Protein AF-A0A238H4U7-F1 (afdb_monomer_lite)

Foldseek 3Di:
DDDPPDPPQDKDKDKDKAAPVVVVVVVVVCVVQAPPDFDFDQDPPDGTATWGFPDKDDWDADPGMTMIITIITGDDDD

InterPro domains:
  IPR010265 Bacteriophage lambda, Tail tip protein M [PF05939] (2-76)

Organism: NCBI:txid1503053

Structure (mmCIF, N/CA/C/O backbone):
data_AF-A0A238H4U7-F1
#
_entry.id   AF-A0A238H4U7-F1
#
loop_
_atom_site.group_PDB
_atom_site.id
_atom_site.type_symbol
_atom_site.label_atom_id
_atom_site.label_alt_id
_atom_site.label_comp_id
_atom_site.label_asym_id
_atom_site.label_entity_id
_atom_site.label_seq_id
_atom_site.pdbx_PDB_ins_code
_atom_site.Cartn_x
_atom_site.Cartn_y
_atom_site.Cartn_z
_atom_site.occupancy
_atom_site.B_iso_or_equiv
_atom_site.auth_seq_id
_atom_site.auth_comp_id
_atom_site.auth_asym_id
_atom_site.auth_atom_id
_atom_site.pdbx_PDB_model_num
ATOM 1 N N . MET A 1 1 ? 32.191 1.883 -20.812 1.00 48.53 1 MET A N 1
ATOM 2 C CA . MET A 1 1 ? 31.797 1.965 -19.392 1.00 48.53 1 MET A CA 1
ATOM 3 C C . MET A 1 1 ? 30.813 3.108 -19.267 1.00 48.53 1 MET A C 1
ATOM 5 O O . MET A 1 1 ? 31.243 4.249 -19.248 1.00 48.53 1 MET A O 1
ATOM 9 N N . ALA A 1 2 ? 29.521 2.803 -19.330 1.00 47.22 2 ALA A N 1
ATOM 10 C CA . ALA A 1 2 ? 28.429 3.732 -19.057 1.00 47.22 2 ALA A CA 1
ATOM 11 C C . ALA A 1 2 ? 27.137 2.906 -19.068 1.00 47.22 2 ALA A C 1
ATOM 13 O O . ALA A 1 2 ? 26.486 2.815 -20.096 1.00 47.22 2 ALA A O 1
ATOM 14 N N . ASP A 1 3 ? 26.830 2.234 -17.964 1.00 48.66 3 ASP A N 1
ATOM 15 C CA . ASP A 1 3 ? 25.459 1.794 -17.695 1.00 48.66 3 ASP A CA 1
ATOM 16 C C . ASP A 1 3 ? 25.276 1.818 -16.178 1.00 48.66 3 ASP A C 1
ATOM 18 O O . ASP A 1 3 ? 25.478 0.849 -15.455 1.00 48.66 3 ASP A O 1
ATOM 22 N N . GLY A 1 4 ? 25.142 3.038 -15.676 1.00 46.19 4 GLY A N 1
ATOM 23 C CA . GLY A 1 4 ? 25.061 3.351 -14.255 1.00 46.19 4 GLY A CA 1
ATOM 24 C C . GLY A 1 4 ? 24.090 4.499 -14.045 1.00 46.19 4 GLY A C 1
ATOM 25 O O . GLY A 1 4 ? 24.385 5.422 -13.296 1.00 46.19 4 GLY A O 1
ATOM 26 N N . ILE A 1 5 ? 22.978 4.486 -14.781 1.00 45.38 5 ILE A N 1
ATOM 27 C CA . ILE A 1 5 ? 21.879 5.430 -14.609 1.00 45.38 5 ILE A CA 1
ATOM 28 C C . ILE A 1 5 ? 20.690 4.622 -14.093 1.00 45.38 5 ILE A C 1
ATOM 30 O O . ILE A 1 5 ? 19.982 3.955 -14.833 1.00 45.38 5 ILE A O 1
ATOM 34 N N . ASN A 1 6 ? 20.550 4.666 -12.770 1.00 45.28 6 ASN A N 1
ATOM 35 C CA . ASN A 1 6 ? 19.305 4.502 -12.037 1.00 45.28 6 ASN A CA 1
ATOM 36 C C . ASN A 1 6 ? 18.504 3.220 -12.290 1.00 45.28 6 ASN A C 1
ATOM 38 O O . ASN A 1 6 ? 17.409 3.246 -12.839 1.00 45.28 6 ASN A O 1
ATOM 42 N N . ASN A 1 7 ? 18.926 2.134 -11.639 1.00 46.66 7 ASN A N 1
ATOM 43 C CA . ASN A 1 7 ? 17.940 1.261 -10.996 1.00 46.66 7 ASN A CA 1
ATOM 44 C C . ASN A 1 7 ? 17.363 1.987 -9.755 1.00 46.66 7 ASN A C 1
ATOM 46 O O . ASN A 1 7 ? 17.491 1.510 -8.626 1.00 46.66 7 ASN A O 1
ATOM 50 N N . GLU A 1 8 ? 16.804 3.188 -9.938 1.00 55.81 8 GLU A N 1
ATOM 51 C CA . GLU A 1 8 ? 16.006 3.850 -8.908 1.00 55.81 8 GLU A CA 1
ATOM 52 C C . GLU A 1 8 ? 14.659 3.128 -8.881 1.00 55.81 8 GLU A C 1
ATOM 54 O O . GLU A 1 8 ? 13.754 3.402 -9.659 1.00 55.81 8 GLU A O 1
ATOM 59 N N . SER A 1 9 ? 14.540 2.122 -8.016 1.00 64.44 9 SER A N 1
ATOM 60 C CA . SER A 1 9 ? 13.223 1.646 -7.609 1.00 64.44 9 SER A CA 1
ATOM 61 C C . SER A 1 9 ? 12.534 2.789 -6.872 1.00 64.44 9 SER A C 1
ATOM 63 O O . SER A 1 9 ? 12.829 3.031 -5.700 1.00 64.44 9 SER A O 1
ATOM 65 N N . ASP A 1 10 ? 11.634 3.502 -7.547 1.00 73.75 10 ASP A N 1
ATOM 66 C CA . ASP A 1 10 ? 10.872 4.572 -6.915 1.00 73.75 10 ASP A CA 1
ATOM 67 C C . ASP A 1 10 ? 10.027 4.020 -5.763 1.00 73.75 10 ASP A C 1
ATOM 69 O O . ASP A 1 10 ? 9.215 3.101 -5.926 1.00 73.75 10 ASP A O 1
ATOM 73 N N . ALA A 1 11 ? 10.219 4.595 -4.576 1.00 79.00 11 ALA A N 1
ATOM 74 C CA . ALA A 1 11 ? 9.496 4.226 -3.370 1.00 79.00 11 ALA A CA 1
ATOM 75 C C . ALA A 1 11 ? 8.460 5.301 -3.019 1.00 79.00 11 ALA A C 1
ATOM 77 O O . ALA A 1 11 ? 8.783 6.382 -2.529 1.00 79.00 11 ALA A O 1
ATOM 78 N N . PHE A 1 12 ? 7.182 4.977 -3.198 1.00 85.25 12 PHE A N 1
ATOM 79 C CA . PHE A 1 12 ? 6.067 5.852 -2.861 1.00 85.25 12 PHE A CA 1
ATOM 80 C C . PHE A 1 12 ? 5.523 5.526 -1.472 1.00 85.25 12 PHE A C 1
ATOM 82 O O . PHE A 1 12 ? 5.000 4.437 -1.221 1.00 85.25 12 PHE A O 1
ATOM 89 N N . GLN A 1 13 ? 5.598 6.494 -0.557 1.00 86.56 13 GLN A N 1
ATOM 90 C CA . GLN A 1 13 ? 4.970 6.387 0.758 1.00 86.56 13 GLN A CA 1
ATOM 91 C C . GLN A 1 13 ? 3.533 6.919 0.714 1.00 86.56 13 GLN A C 1
ATOM 93 O O . GLN A 1 13 ? 3.289 8.125 0.751 1.00 86.56 13 GLN A O 1
ATOM 98 N N . LEU A 1 14 ? 2.564 6.009 0.695 1.00 86.12 14 LEU A N 1
ATOM 99 C CA . LEU A 1 14 ? 1.141 6.327 0.676 1.00 86.12 14 LEU A CA 1
ATOM 100 C C . LEU A 1 14 ? 0.568 6.300 2.087 1.00 86.12 14 LEU A C 1
ATOM 102 O O . LEU A 1 14 ? 0.793 5.360 2.846 1.00 86.12 14 LEU A O 1
ATOM 106 N N . SER A 1 15 ? -0.211 7.321 2.435 1.00 88.12 15 SER A N 1
ATOM 107 C CA . SER A 1 15 ? -0.910 7.405 3.718 1.00 88.12 15 SER A CA 1
ATOM 108 C C . SER A 1 15 ? -2.411 7.468 3.485 1.00 88.12 15 SER A C 1
ATOM 110 O O . SER A 1 15 ? -2.935 8.479 3.028 1.00 88.12 15 SER A O 1
ATOM 112 N N . PHE A 1 16 ? -3.112 6.397 3.838 1.00 88.25 16 PHE A N 1
ATOM 113 C CA . PHE A 1 16 ? -4.562 6.311 3.735 1.00 88.25 16 PHE A CA 1
ATOM 114 C C . PHE A 1 16 ? -5.177 6.658 5.085 1.00 88.25 16 PHE A C 1
ATOM 116 O O . PHE A 1 16 ? -4.793 6.084 6.105 1.00 88.25 16 PHE A O 1
ATOM 123 N N . ARG A 1 17 ? -6.133 7.590 5.102 1.00 90.12 17 ARG A N 1
ATOM 124 C CA . ARG A 1 17 ? -6.855 8.012 6.310 1.00 90.12 17 ARG A CA 1
ATOM 125 C C . ARG A 1 17 ? -8.352 7.918 6.061 1.00 90.12 17 ARG A C 1
ATOM 127 O O . ARG A 1 17 ? -8.831 8.448 5.065 1.00 90.12 17 ARG A O 1
ATOM 134 N N . GLY A 1 18 ? -9.093 7.251 6.940 1.00 89.12 18 GLY A N 1
ATOM 135 C CA . GLY A 1 18 ? -10.524 7.047 6.735 1.00 89.12 18 GLY A CA 1
ATOM 136 C C . GLY A 1 18 ? -11.227 6.311 7.869 1.00 89.12 18 GLY A C 1
ATOM 137 O O . GLY A 1 18 ? -10.707 6.186 8.977 1.00 89.12 18 GLY A O 1
ATOM 138 N N . ARG A 1 19 ? -12.440 5.831 7.584 1.00 89.88 19 ARG A N 1
ATOM 139 C CA . ARG A 1 19 ? -13.234 5.016 8.517 1.00 89.88 19 ARG A CA 1
ATOM 140 C C . ARG A 1 19 ? -12.587 3.645 8.740 1.00 89.88 19 ARG A C 1
ATOM 142 O O . ARG A 1 19 ? -11.823 3.170 7.898 1.00 89.88 19 ARG A O 1
ATOM 149 N N . ALA A 1 20 ? -12.947 2.997 9.850 1.00 86.62 20 ALA A N 1
ATOM 150 C CA . ALA A 1 20 ? -12.449 1.671 10.222 1.00 86.62 20 ALA A CA 1
ATOM 151 C C . ALA A 1 20 ? -12.604 0.649 9.089 1.00 86.62 20 ALA A C 1
ATOM 153 O O . ALA A 1 20 ? -11.659 -0.067 8.779 1.00 86.62 20 ALA A O 1
ATOM 154 N N . GLU A 1 21 ? -13.769 0.627 8.440 1.00 89.56 21 GLU A N 1
ATOM 155 C CA . GLU A 1 21 ? -14.112 -0.322 7.374 1.00 89.56 21 GLU A CA 1
ATOM 156 C C . GLU A 1 21 ? -13.190 -0.178 6.157 1.00 89.56 21 GLU A C 1
ATOM 158 O O . GLU A 1 21 ? -12.611 -1.155 5.686 1.00 89.56 21 GLU A O 1
ATOM 163 N N . VAL A 1 22 ? -12.980 1.062 5.703 1.00 89.62 22 VAL A N 1
ATOM 164 C CA . VAL A 1 22 ? -12.108 1.374 4.562 1.00 89.62 22 VAL A CA 1
ATOM 165 C C . VAL A 1 22 ? -10.667 0.983 4.875 1.00 89.62 22 VAL A 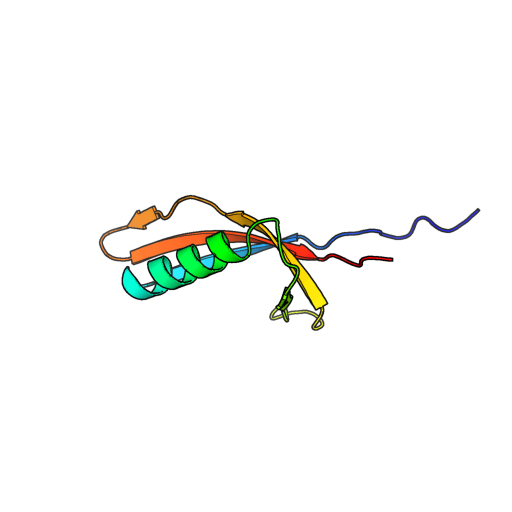C 1
ATOM 167 O O . VAL A 1 22 ? -10.006 0.321 4.079 1.00 89.62 22 VAL A O 1
ATOM 170 N N . ILE A 1 23 ? -10.174 1.341 6.060 1.00 90.81 23 ILE A N 1
ATOM 171 C CA . ILE A 1 23 ? -8.791 1.053 6.450 1.00 90.81 23 ILE A CA 1
ATOM 172 C C . ILE A 1 23 ? -8.583 -0.440 6.711 1.00 90.81 23 ILE A C 1
ATOM 174 O O . ILE A 1 23 ? -7.520 -0.970 6.393 1.00 90.81 23 ILE A O 1
ATOM 178 N N . ALA A 1 24 ? -9.590 -1.146 7.228 1.00 88.19 24 ALA A N 1
ATOM 179 C CA . ALA A 1 24 ? -9.562 -2.596 7.365 1.00 88.19 24 ALA A CA 1
ATOM 180 C C . ALA A 1 24 ? -9.494 -3.289 5.996 1.00 88.19 24 ALA A C 1
ATOM 182 O O . ALA A 1 24 ? -8.679 -4.199 5.834 1.00 88.19 24 ALA A O 1
ATOM 183 N N . ALA A 1 25 ? -10.270 -2.824 5.009 1.00 90.19 25 ALA A N 1
ATOM 184 C CA . ALA A 1 25 ? -10.223 -3.325 3.636 1.00 90.19 25 ALA A CA 1
ATOM 185 C C . ALA A 1 25 ? -8.863 -3.053 2.972 1.00 90.19 25 ALA A C 1
ATOM 187 O O . ALA A 1 25 ? -8.255 -3.973 2.425 1.00 90.19 25 ALA A O 1
ATOM 188 N N . ILE A 1 26 ? -8.328 -1.831 3.105 1.00 88.56 26 ILE A N 1
ATOM 189 C CA . ILE A 1 26 ? -6.987 -1.476 2.610 1.00 88.56 26 ILE A CA 1
ATOM 190 C C . ILE A 1 26 ? -5.929 -2.347 3.286 1.00 88.56 26 ILE A C 1
ATOM 192 O O . ILE A 1 26 ? -5.089 -2.927 2.611 1.00 88.56 26 ILE A O 1
ATOM 196 N N . ARG A 1 27 ? -5.980 -2.520 4.609 1.00 86.56 27 ARG A N 1
ATOM 197 C CA . ARG A 1 27 ? -5.045 -3.391 5.333 1.00 86.56 27 ARG A CA 1
ATOM 198 C C . ARG A 1 27 ? -5.136 -4.842 4.863 1.00 86.56 27 ARG A C 1
ATOM 200 O O . ARG A 1 27 ? -4.104 -5.496 4.757 1.00 86.56 27 ARG A O 1
ATOM 207 N N . ALA A 1 28 ? -6.336 -5.359 4.608 1.00 88.62 28 ALA A N 1
ATOM 208 C CA . ALA A 1 28 ? -6.525 -6.711 4.090 1.00 88.62 28 ALA A CA 1
ATOM 209 C C . ALA A 1 28 ? -5.941 -6.858 2.677 1.00 88.62 28 ALA A C 1
ATOM 211 O O . ALA A 1 28 ? -5.247 -7.838 2.408 1.00 88.62 28 ALA A O 1
ATOM 212 N N . PHE A 1 29 ? -6.148 -5.858 1.814 1.00 86.69 29 PHE A N 1
ATOM 213 C CA . PHE A 1 29 ? -5.526 -5.781 0.494 1.00 86.69 29 PHE A CA 1
ATOM 214 C C . PHE A 1 29 ? -3.998 -5.757 0.608 1.00 86.69 29 PHE A C 1
ATOM 216 O O . PHE A 1 29 ? -3.326 -6.639 0.084 1.00 86.69 29 PHE A O 1
ATOM 223 N N . LEU A 1 30 ? -3.447 -4.827 1.390 1.00 85.75 30 LEU A N 1
ATOM 224 C CA . LEU A 1 30 ? -2.010 -4.724 1.624 1.00 85.75 30 LEU A CA 1
ATOM 225 C C . LEU A 1 30 ? -1.443 -6.025 2.185 1.00 85.75 30 LEU A C 1
ATOM 227 O O . LEU A 1 30 ? -0.441 -6.492 1.680 1.00 85.75 30 LEU A O 1
ATOM 231 N N . ARG A 1 31 ? -2.097 -6.679 3.151 1.00 84.88 31 ARG A N 1
ATOM 232 C CA . ARG A 1 31 ? -1.658 -7.980 3.688 1.00 84.88 31 ARG A CA 1
ATOM 233 C C . ARG A 1 31 ? -1.669 -9.084 2.625 1.00 84.88 31 ARG A C 1
ATOM 235 O O . ARG A 1 31 ? -0.777 -9.921 2.624 1.00 84.88 31 ARG A O 1
ATOM 242 N N . ARG A 1 32 ? -2.673 -9.109 1.743 1.00 83.75 32 ARG A N 1
ATOM 243 C CA . ARG A 1 32 ? -2.787 -10.104 0.664 1.00 83.75 32 ARG A CA 1
ATOM 244 C C . ARG A 1 32 ? -1.730 -9.902 -0.426 1.00 83.75 32 ARG A C 1
ATOM 246 O O . ARG A 1 32 ? -1.324 -10.872 -1.056 1.00 83.75 32 ARG A O 1
ATOM 253 N N . HIS A 1 33 ? -1.314 -8.658 -0.649 1.00 78.62 33 HIS A N 1
ATOM 254 C CA . HIS A 1 33 ? -0.346 -8.277 -1.680 1.00 78.62 33 HIS A CA 1
ATOM 255 C C . HIS A 1 33 ? 1.081 -8.065 -1.138 1.00 78.62 33 HIS A C 1
ATOM 257 O O . HIS A 1 33 ? 2.025 -8.040 -1.925 1.00 78.62 33 HIS A O 1
ATOM 263 N N . ALA A 1 34 ? 1.259 -7.947 0.183 1.00 68.50 34 ALA A N 1
ATOM 264 C CA . ALA A 1 34 ? 2.539 -7.658 0.818 1.00 68.50 34 ALA A CA 1
ATOM 265 C C . ALA A 1 34 ? 3.543 -8.783 0.564 1.00 68.50 34 ALA A C 1
ATOM 267 O O . ALA A 1 34 ? 3.408 -9.883 1.095 1.00 68.50 34 ALA A O 1
ATOM 268 N N . GLY A 1 35 ? 4.556 -8.480 -0.246 1.00 58.78 35 GLY A N 1
ATOM 269 C CA . GLY A 1 35 ? 5.710 -9.344 -0.487 1.00 58.78 35 GLY A CA 1
ATOM 270 C C . GLY A 1 35 ? 5.534 -10.479 -1.499 1.00 58.78 35 GLY A C 1
ATOM 271 O O . GLY A 1 35 ? 6.502 -11.196 -1.718 1.00 58.78 35 GLY A O 1
ATOM 272 N N . VAL A 1 36 ? 4.360 -10.659 -2.123 1.00 59.94 36 VAL A N 1
ATOM 273 C CA . VAL A 1 36 ? 4.125 -11.833 -3.000 1.00 59.94 36 VAL A CA 1
ATOM 274 C C . VAL A 1 36 ? 3.675 -11.475 -4.416 1.00 59.94 36 VAL A C 1
ATOM 276 O O . VAL A 1 36 ? 3.874 -12.267 -5.332 1.00 59.94 36 VAL A O 1
ATOM 279 N N . ARG A 1 37 ? 3.054 -10.307 -4.636 1.00 74.00 37 ARG A N 1
ATOM 280 C CA . ARG A 1 37 ? 2.533 -9.940 -5.964 1.00 74.00 37 ARG A CA 1
ATOM 281 C C . ARG A 1 37 ? 2.783 -8.473 -6.274 1.00 74.00 37 ARG A C 1
ATOM 283 O O . ARG A 1 37 ? 2.249 -7.602 -5.588 1.00 74.00 37 ARG A O 1
ATOM 290 N N . ALA A 1 38 ? 3.538 -8.229 -7.342 1.00 83.06 38 ALA A N 1
ATOM 291 C CA . ALA A 1 38 ? 3.527 -6.938 -8.009 1.00 83.06 38 ALA A CA 1
ATOM 292 C C . ALA A 1 38 ? 2.122 -6.679 -8.569 1.00 83.06 38 ALA A C 1
ATOM 294 O O . ALA A 1 38 ? 1.450 -7.598 -9.046 1.00 83.06 38 ALA A O 1
ATOM 295 N N . PHE A 1 39 ? 1.656 -5.444 -8.457 1.00 83.88 39 PHE A N 1
ATOM 296 C CA . PHE A 1 39 ? 0.380 -4.999 -8.991 1.00 83.88 39 PHE A CA 1
ATOM 297 C C . PHE A 1 39 ? 0.600 -3.760 -9.852 1.00 83.88 39 PHE A C 1
ATOM 299 O O . PHE A 1 39 ? 1.453 -2.928 -9.543 1.00 83.88 39 PHE A O 1
ATOM 306 N N . ASN A 1 40 ? -0.169 -3.640 -10.935 1.00 85.38 40 ASN A N 1
ATOM 307 C CA . ASN A 1 40 ? -0.169 -2.420 -11.726 1.00 85.38 40 ASN A CA 1
ATOM 308 C C . ASN A 1 40 ? -0.796 -1.300 -10.902 1.00 85.38 40 ASN A C 1
ATOM 310 O O . ASN A 1 40 ? -1.960 -1.378 -10.504 1.00 85.38 40 ASN A O 1
ATOM 314 N N . TRP A 1 41 ? -0.005 -0.275 -10.633 1.00 86.19 41 TRP A N 1
ATOM 315 C CA . TRP A 1 41 ? -0.439 0.913 -9.925 1.00 86.19 41 TRP A CA 1
ATOM 316 C C . TRP A 1 41 ? 0.047 2.141 -10.674 1.00 86.19 41 TRP A C 1
ATOM 318 O O . TRP A 1 41 ? 1.128 2.138 -11.257 1.00 86.19 41 TRP A O 1
ATOM 328 N N . THR A 1 42 ? -0.782 3.176 -10.674 1.00 84.31 42 THR A N 1
ATOM 329 C CA . THR A 1 42 ? -0.465 4.449 -11.308 1.00 84.31 42 THR A CA 1
ATOM 330 C C . THR A 1 42 ? -0.304 5.484 -10.203 1.00 84.31 42 THR A C 1
ATOM 332 O O . THR A 1 42 ? -1.295 5.799 -9.532 1.00 84.31 42 THR A O 1
ATOM 335 N N . PRO A 1 43 ? 0.912 5.997 -9.963 1.00 80.75 43 PRO A N 1
ATOM 336 C CA . PRO A 1 43 ? 1.102 7.113 -9.057 1.00 80.75 43 PRO A CA 1
ATOM 337 C C . PRO A 1 43 ? 0.375 8.355 -9.594 1.00 80.75 43 PRO A C 1
ATOM 339 O O . PRO A 1 43 ? 0.278 8.548 -10.804 1.00 80.75 43 PRO A O 1
ATOM 342 N N . PRO A 1 44 ? -0.105 9.248 -8.715 1.00 76.19 44 PRO A N 1
ATOM 343 C CA . PRO A 1 44 ? -0.832 10.449 -9.133 1.00 76.19 44 PRO A CA 1
ATOM 344 C C . PRO A 1 44 ? 0.024 11.454 -9.925 1.00 76.19 44 PRO A C 1
ATOM 346 O O . PRO A 1 44 ? -0.529 12.352 -10.550 1.00 76.19 44 PRO A O 1
ATOM 349 N N . LEU A 1 45 ? 1.354 11.326 -9.878 1.00 75.69 45 LEU A N 1
ATOM 350 C CA . LEU A 1 45 ? 2.320 12.222 -10.525 1.00 75.69 45 LEU A CA 1
ATOM 351 C C . LEU A 1 45 ? 3.279 11.481 -11.474 1.00 75.69 45 LEU A C 1
ATOM 353 O O . LEU A 1 45 ? 4.329 12.018 -11.806 1.00 75.69 45 LEU A O 1
ATOM 357 N N . GLY A 1 46 ? 2.964 10.249 -11.879 1.00 72.19 46 GLY A N 1
ATOM 358 C CA . GLY A 1 46 ? 3.869 9.454 -12.711 1.00 72.19 46 GLY A CA 1
ATOM 359 C C . GLY A 1 46 ? 3.146 8.470 -13.619 1.00 72.19 46 GLY A C 1
ATOM 360 O O . GLY A 1 46 ? 1.929 8.528 -13.792 1.00 72.19 46 GLY A O 1
ATOM 361 N N . GLU A 1 47 ? 3.916 7.566 -14.211 1.00 79.00 47 GLU A N 1
ATOM 362 C CA . GLU A 1 47 ? 3.421 6.611 -15.198 1.00 79.00 47 GLU A CA 1
ATOM 363 C C . GLU A 1 47 ? 2.923 5.303 -14.561 1.00 79.00 47 GLU A C 1
ATOM 365 O O . GLU A 1 47 ? 3.429 4.883 -13.516 1.00 79.00 47 GLU A O 1
ATOM 370 N N . PRO A 1 48 ? 1.929 4.632 -15.173 1.00 82.62 48 PRO A N 1
ATOM 371 C CA . PRO A 1 48 ? 1.476 3.320 -14.724 1.00 82.62 48 PRO A CA 1
ATOM 372 C C . PRO A 1 48 ? 2.622 2.303 -14.766 1.00 82.62 48 PRO A C 1
ATOM 374 O O . PRO A 1 48 ? 3.232 2.083 -15.809 1.00 82.62 48 PRO A O 1
ATOM 377 N N . GLY A 1 49 ? 2.868 1.628 -13.645 1.00 84.81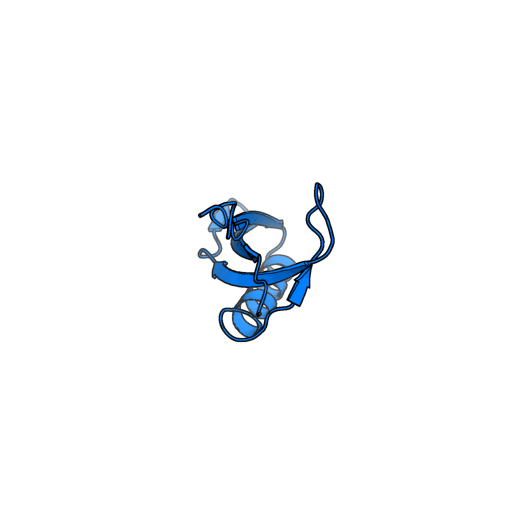 49 GLY A N 1
ATOM 378 C CA . GLY A 1 49 ? 3.975 0.684 -13.503 1.00 84.81 49 GLY A CA 1
ATOM 379 C C . GLY A 1 49 ? 3.627 -0.512 -12.626 1.00 84.81 49 GLY A C 1
ATOM 380 O O . GLY A 1 49 ? 2.538 -0.593 -12.056 1.00 84.81 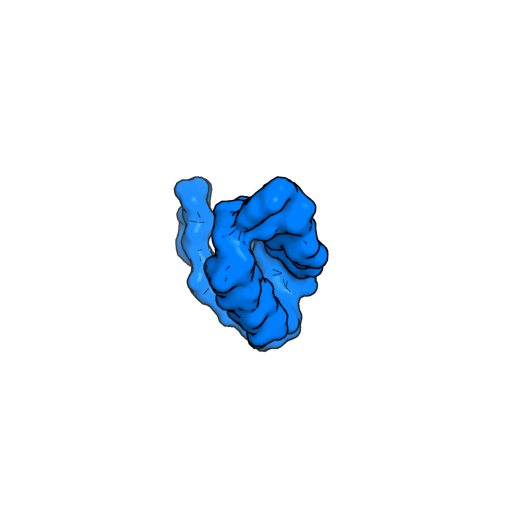49 GLY A O 1
ATOM 381 N N . LEU A 1 50 ? 4.556 -1.464 -12.527 1.00 86.56 50 LEU A N 1
ATOM 382 C CA . LEU A 1 50 ? 4.467 -2.565 -11.573 1.00 86.56 50 LEU A CA 1
ATOM 383 C C . LEU A 1 50 ? 5.039 -2.121 -10.229 1.00 86.56 50 LEU A C 1
ATOM 385 O O . LEU A 1 50 ? 6.208 -1.756 -10.122 1.00 86.56 50 LEU A O 1
ATOM 389 N N . TYR A 1 51 ? 4.211 -2.192 -9.193 1.00 86.06 51 TYR A N 1
ATOM 390 C CA . TYR A 1 51 ? 4.585 -1.825 -7.834 1.00 86.06 51 TYR A CA 1
ATOM 391 C C . TYR A 1 51 ? 4.389 -3.001 -6.892 1.00 86.06 51 TYR A C 1
ATOM 393 O O . TYR A 1 51 ? 3.435 -3.772 -7.008 1.00 86.06 51 TYR A O 1
ATOM 401 N N . VAL A 1 52 ? 5.291 -3.133 -5.926 1.00 85.81 52 VAL A N 1
ATOM 402 C CA . VAL A 1 52 ? 5.192 -4.111 -4.844 1.00 85.81 52 VAL A CA 1
ATOM 403 C C . VAL A 1 52 ? 5.016 -3.384 -3.524 1.00 85.81 52 VAL A C 1
ATOM 405 O O . VAL A 1 52 ? 5.701 -2.411 -3.221 1.00 85.81 52 VAL A O 1
ATOM 408 N N . CYS A 1 53 ? 4.109 -3.878 -2.688 1.00 86.75 53 CYS A N 1
ATOM 409 C CA . CYS A 1 53 ? 4.023 -3.415 -1.311 1.00 86.75 53 CYS A CA 1
ATOM 410 C C . CYS A 1 53 ? 5.015 -4.225 -0.470 1.00 86.75 53 CYS A C 1
ATOM 412 O O . CYS A 1 53 ? 4.721 -5.365 -0.108 1.00 86.75 53 CYS A O 1
ATOM 414 N N . LYS A 1 54 ? 6.182 -3.663 -0.138 1.00 78.69 54 LYS A N 1
ATOM 415 C CA . LYS A 1 54 ? 7.125 -4.336 0.776 1.00 78.69 54 LYS A CA 1
ATOM 416 C C . LYS A 1 54 ? 6.758 -4.159 2.234 1.00 78.69 54 LYS A C 1
ATOM 418 O O . LYS A 1 54 ? 6.906 -5.085 3.029 1.00 78.69 54 LYS A O 1
ATOM 423 N N . LYS A 1 55 ? 6.304 -2.962 2.603 1.00 83.31 55 LYS A N 1
ATOM 424 C CA . LYS A 1 55 ? 6.087 -2.610 4.002 1.00 83.31 55 LYS A CA 1
ATOM 425 C C . LYS A 1 55 ? 4.840 -1.766 4.162 1.00 83.31 55 LYS A C 1
ATOM 427 O O . LYS A 1 55 ? 4.595 -0.836 3.405 1.00 83.31 55 LYS A O 1
ATOM 432 N N . PHE A 1 56 ? 4.073 -2.077 5.196 1.00 86.88 56 PHE A N 1
ATOM 433 C CA . PHE A 1 56 ? 2.999 -1.224 5.670 1.00 86.88 56 PHE A CA 1
ATOM 434 C C . PHE A 1 56 ? 3.086 -1.084 7.189 1.00 86.88 56 PHE A C 1
ATOM 436 O O . PHE A 1 56 ? 3.464 -2.012 7.908 1.00 86.88 56 PHE A O 1
ATOM 443 N N . SER A 1 57 ? 2.773 0.110 7.669 1.00 84.81 57 SER A N 1
ATOM 444 C CA . SER A 1 57 ? 2.743 0.475 9.078 1.00 84.81 57 SER A CA 1
ATOM 445 C C . SER A 1 57 ? 1.452 0.000 9.739 1.00 84.81 57 SER A C 1
ATOM 447 O O . SER A 1 57 ? 0.458 -0.329 9.088 1.00 84.81 57 SER A O 1
ATOM 449 N N . ARG A 1 58 ? 1.455 -0.028 11.074 1.00 81.50 58 ARG A N 1
ATOM 450 C CA . ARG A 1 58 ? 0.252 -0.330 11.857 1.00 81.50 58 ARG A CA 1
ATOM 451 C C . ARG A 1 58 ? -0.810 0.747 11.640 1.00 81.50 58 ARG A C 1
ATOM 453 O O . ARG A 1 58 ? -0.497 1.897 11.345 1.00 81.50 58 ARG A O 1
ATOM 460 N N . VAL A 1 59 ? -2.068 0.348 11.801 1.00 83.69 59 VAL A N 1
ATOM 461 C CA . VAL A 1 59 ? -3.194 1.278 11.743 1.00 83.69 59 VAL A CA 1
ATOM 462 C C . VAL A 1 59 ? -3.186 2.133 13.008 1.00 83.69 59 VAL A C 1
ATOM 464 O O . VAL A 1 59 ? -3.278 1.592 14.108 1.00 83.69 59 VAL A O 1
ATOM 467 N N . PHE A 1 60 ? -3.100 3.448 12.851 1.00 83.56 60 PHE A N 1
ATOM 468 C CA . PHE A 1 60 ? -3.244 4.415 13.935 1.00 83.56 60 PHE A CA 1
ATOM 469 C C . PHE A 1 60 ? -4.685 4.903 14.007 1.00 83.56 60 PHE A C 1
ATOM 471 O O . PHE A 1 60 ? -5.241 5.318 12.994 1.00 83.56 60 PHE A O 1
ATOM 478 N N . GLN A 1 61 ? -5.283 4.883 15.194 1.00 84.94 61 GLN A N 1
ATOM 479 C CA . GLN A 1 61 ? -6.618 5.426 15.433 1.00 84.94 61 GLN A CA 1
ATOM 480 C C . GLN A 1 61 ? -6.494 6.794 16.108 1.00 84.94 61 GLN A C 1
ATOM 482 O O . GLN A 1 61 ? -5.919 6.901 17.188 1.00 84.94 61 GLN A O 1
ATOM 487 N N . THR A 1 62 ? -7.053 7.837 15.491 1.00 82.19 62 THR A N 1
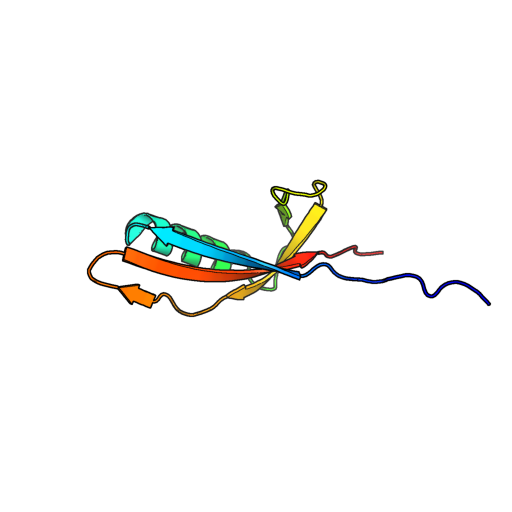ATOM 488 C CA . THR A 1 62 ? -7.135 9.184 16.071 1.00 82.19 62 THR A CA 1
ATOM 489 C C . THR A 1 62 ? -8.580 9.651 16.138 1.00 82.19 62 THR A C 1
ATOM 491 O O . THR A 1 62 ? -9.217 9.854 15.107 1.00 82.19 62 THR A O 1
ATOM 494 N N . LYS A 1 63 ? -9.107 9.787 17.362 1.00 77.19 63 LYS A N 1
ATOM 495 C CA . LYS A 1 63 ? -10.493 10.146 17.728 1.00 77.19 63 LYS A CA 1
ATOM 496 C C . LYS A 1 63 ? -11.609 9.303 17.079 1.00 77.19 63 LYS A C 1
ATOM 498 O O . LYS A 1 63 ? -12.379 8.758 17.842 1.00 77.19 63 LYS A O 1
ATOM 503 N N . HIS A 1 64 ? -11.675 9.144 15.755 1.00 81.75 64 HIS A N 1
ATOM 504 C CA . HIS A 1 64 ? -12.502 8.183 14.990 1.00 81.75 64 HIS A CA 1
ATOM 505 C C . HIS A 1 64 ? -11.940 7.871 13.580 1.00 81.75 64 HIS A C 1
ATOM 507 O O . HIS A 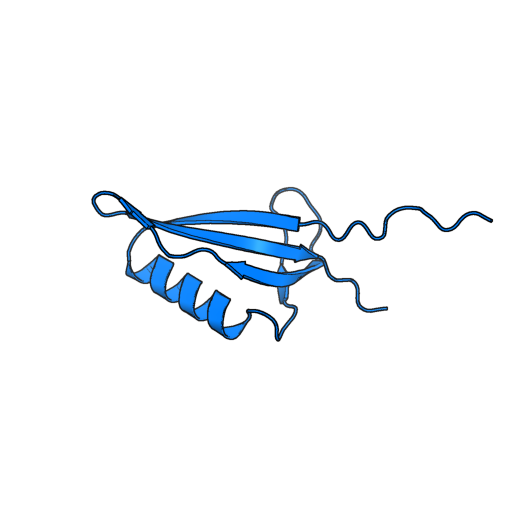1 64 ? -12.588 7.201 12.776 1.00 81.75 64 HIS A O 1
ATOM 513 N N . VAL A 1 65 ? -10.747 8.369 13.249 1.00 86.56 65 VAL A N 1
ATOM 514 C CA . VAL A 1 65 ? -10.107 8.200 11.940 1.00 86.56 65 VAL A CA 1
ATOM 515 C C . VAL A 1 65 ? -8.973 7.202 12.072 1.00 86.56 65 VAL A C 1
ATOM 517 O O . VAL A 1 65 ? -8.110 7.326 12.940 1.00 86.56 65 VAL A O 1
ATOM 520 N N . PHE A 1 66 ? -8.963 6.222 11.187 1.00 90.12 66 PHE A N 1
ATOM 521 C CA . PHE A 1 66 ? -7.928 5.213 11.091 1.00 90.12 66 PHE A CA 1
ATOM 522 C C . PHE A 1 66 ? -6.950 5.638 9.998 1.00 90.12 66 PHE A C 1
ATOM 524 O O . PHE A 1 66 ? -7.359 6.093 8.933 1.00 90.12 66 PHE A O 1
ATOM 531 N N . THR A 1 67 ? -5.657 5.534 10.272 1.00 90.19 67 THR A N 1
ATOM 532 C CA . THR A 1 67 ? -4.579 5.899 9.352 1.00 90.19 67 THR A CA 1
ATOM 533 C C . THR A 1 67 ? -3.676 4.700 9.151 1.00 90.19 67 THR A C 1
ATOM 535 O O . THR A 1 67 ? -3.185 4.142 10.127 1.00 90.19 67 THR A O 1
ATOM 538 N N . ILE A 1 68 ? -3.433 4.312 7.905 1.00 90.31 68 ILE A N 1
ATOM 539 C CA . ILE A 1 68 ? -2.451 3.291 7.547 1.00 90.31 68 ILE A CA 1
ATOM 540 C C . ILE A 1 68 ? -1.482 3.875 6.529 1.00 90.31 68 ILE A C 1
ATOM 542 O O . ILE A 1 68 ? -1.889 4.556 5.589 1.00 90.31 68 ILE A O 1
ATOM 546 N N . THR A 1 69 ? -0.199 3.605 6.721 1.00 90.50 69 THR A N 1
ATOM 547 C CA . THR A 1 69 ? 0.852 4.026 5.795 1.00 90.50 69 THR A CA 1
ATOM 548 C C . THR A 1 69 ? 1.420 2.790 5.120 1.00 90.50 69 THR A C 1
ATOM 550 O O . THR A 1 69 ? 1.676 1.798 5.797 1.00 90.50 69 THR A O 1
ATOM 553 N N . ALA A 1 70 ? 1.600 2.829 3.808 1.00 89.62 70 ALA A N 1
ATOM 554 C CA . ALA A 1 70 ? 2.194 1.755 3.029 1.00 89.62 70 ALA A CA 1
ATOM 555 C C . ALA A 1 70 ? 3.281 2.313 2.113 1.00 89.62 70 ALA A C 1
ATOM 557 O O . ALA A 1 70 ? 3.159 3.427 1.612 1.00 89.62 70 ALA A O 1
ATOM 558 N N . THR A 1 71 ? 4.336 1.535 1.910 1.00 87.69 71 THR A N 1
ATOM 559 C CA . THR A 1 71 ? 5.448 1.866 1.023 1.00 87.69 71 THR A CA 1
ATOM 560 C C . THR A 1 71 ? 5.372 0.957 -0.190 1.00 87.69 71 THR A C 1
ATOM 562 O O . THR A 1 71 ? 5.472 -0.270 -0.062 1.00 87.69 71 THR A O 1
ATOM 565 N N . PHE A 1 72 ? 5.130 1.562 -1.349 1.00 87.56 72 PHE A N 1
ATOM 566 C CA . PHE A 1 72 ? 5.080 0.881 -2.635 1.00 87.56 72 PHE A CA 1
ATOM 567 C C . PHE A 1 72 ? 6.397 1.126 -3.347 1.00 87.56 72 PHE A C 1
ATOM 569 O O . PHE A 1 72 ? 6.756 2.272 -3.578 1.00 87.56 72 PHE A O 1
ATOM 576 N N . GLU A 1 73 ? 7.112 0.060 -3.671 1.00 84.44 73 GLU A N 1
ATOM 577 C CA . GLU A 1 73 ? 8.366 0.131 -4.416 1.00 84.44 73 GLU A CA 1
ATOM 578 C C . GLU A 1 73 ? 8.103 -0.301 -5.855 1.00 84.44 73 GLU A C 1
ATOM 580 O O . GLU A 1 73 ? 7.487 -1.346 -6.090 1.00 84.44 73 GLU A O 1
ATOM 585 N N . GLN A 1 74 ? 8.541 0.505 -6.817 1.00 85.12 74 GLN A N 1
ATOM 586 C CA . GLN A 1 74 ? 8.483 0.149 -8.225 1.00 85.12 74 GLN A CA 1
ATOM 587 C C . GLN A 1 74 ? 9.434 -1.012 -8.500 1.00 85.12 74 GLN A C 1
ATOM 589 O O . GLN A 1 74 ? 10.596 -1.005 -8.085 1.00 85.12 74 GLN A O 1
ATOM 594 N N . THR A 1 75 ? 8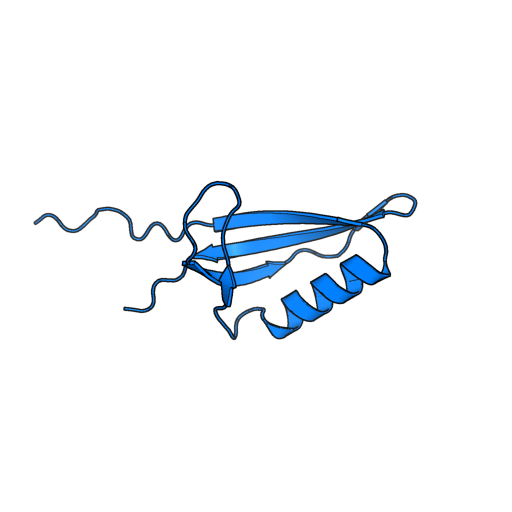.936 -2.023 -9.203 1.00 78.56 75 THR A N 1
ATOM 595 C CA . THR A 1 75 ? 9.733 -3.175 -9.605 1.00 78.56 75 THR A CA 1
ATOM 596 C C . THR A 1 75 ? 9.677 -3.343 -11.114 1.00 78.56 75 THR A C 1
ATOM 598 O O . THR A 1 75 ? 8.608 -3.428 -11.714 1.00 78.56 75 THR A O 1
ATOM 601 N N . PHE A 1 76 ? 10.856 -3.411 -11.718 1.00 68.56 76 PHE A N 1
ATOM 602 C CA . PHE A 1 76 ? 11.052 -3.826 -13.094 1.00 68.56 76 PHE A CA 1
ATOM 603 C C . PHE A 1 76 ? 11.745 -5.179 -13.006 1.00 68.56 76 PHE A C 1
ATOM 605 O O . PHE A 1 76 ? 12.923 -5.260 -12.669 1.00 68.56 76 PHE A O 1
ATOM 612 N N . SER A 1 77 ? 10.981 -6.259 -13.157 1.00 56.56 77 SER A N 1
ATOM 613 C CA . SER A 1 77 ? 11.605 -7.573 -13.325 1.00 56.56 77 SER A CA 1
ATOM 614 C C . SER A 1 77 ? 12.248 -7.590 -14.721 1.00 56.56 77 SER A C 1
ATOM 616 O O . SER A 1 77 ? 11.527 -7.264 -15.666 1.00 56.56 77 SER A O 1
ATOM 618 N N . PRO A 1 78 ? 13.561 -7.866 -14.848 1.00 51.28 78 PRO A N 1
ATOM 619 C CA . PRO A 1 78 ? 14.246 -7.945 -16.139 1.00 51.28 78 PRO A CA 1
ATOM 620 C C . PRO A 1 78 ? 13.808 -9.160 -16.965 1.00 51.28 78 PRO A C 1
ATOM 622 O O . PRO A 1 78 ? 13.327 -10.152 -16.364 1.00 51.28 78 PRO A O 1
#

Secondary structure (DSSP, 8-state):
----S-----EEEEEEEE-HHHHHHHHHHHHHHTTT--EEE--TTS--EEEEEEEEPPPEEETTEEEEEEEEEE----

pLDDT: mean 78.83, std 13.21, range [45.28, 90.81]

Radius of gyration: 14.75 Å; chains: 1; bounding box: 46×24×37 Å

Sequence (78 aa):
MADGINNESDAFQLSFRGRAEVIAAIRAFLRRHAGVRAFNWTPPLGEPGLYVCKKFSRVFQTKHVFTITATFEQTFSP